Protein AF-A0A9P8MEF0-F1 (afdb_monomer_lite)

Sequence (116 aa):
MPEDRGFPRFLPRIGNKIRVVIGKPANVDTLFRREREKWKQLVQKGDPEILTHGHEAVQLRIQVAKSVRDEVAKLRESIGLPPEQDETAALASTWSKEPNKRKFKSPVDGSLVNRV

Foldseek 3Di:
DDPPDDPPPPDDPPPDDDDDDDDDDDDCCVLCVVLVVLLVVQVVVVDPCCCVPNPSNVVSVLVVLLSVVVVVQVVCVVVPHDGDPDSCVSPPVVCVCPPVPPFDQDPPPRDTDDDD

Structure (mmCIF, N/CA/C/O backbone):
data_AF-A0A9P8MEF0-F1
#
_entry.id   AF-A0A9P8MEF0-F1
#
loop_
_atom_site.group_PDB
_atom_site.id
_atom_site.type_symbol
_atom_site.label_atom_id
_atom_site.label_alt_id
_atom_site.label_comp_id
_atom_site.label_asym_id
_atom_site.label_entity_id
_atom_site.label_seq_id
_atom_site.pdbx_PDB_ins_code
_atom_site.Cartn_x
_atom_site.Cartn_y
_atom_site.Cartn_z
_atom_site.occupancy
_atom_site.B_iso_or_equiv
_atom_site.auth_seq_id
_atom_site.auth_comp_id
_atom_site.auth_asym_id
_atom_site.auth_atom_id
_atom_site.pdbx_PDB_model_num
ATOM 1 N N . MET A 1 1 ? -0.123 13.939 -16.641 1.00 50.62 1 MET A N 1
ATOM 2 C CA . MET A 1 1 ? -0.633 13.868 -18.032 1.00 50.62 1 MET A CA 1
ATOM 3 C C . MET A 1 1 ? -0.615 15.278 -18.605 1.00 50.62 1 MET A C 1
ATOM 5 O O . MET A 1 1 ? -1.083 16.155 -17.896 1.00 50.62 1 MET A O 1
ATOM 9 N N . PRO A 1 2 ? -0.067 15.531 -19.806 1.00 52.91 2 PRO A N 1
ATOM 10 C CA . PRO A 1 2 ? -0.126 16.862 -20.410 1.00 52.91 2 PRO A CA 1
ATOM 11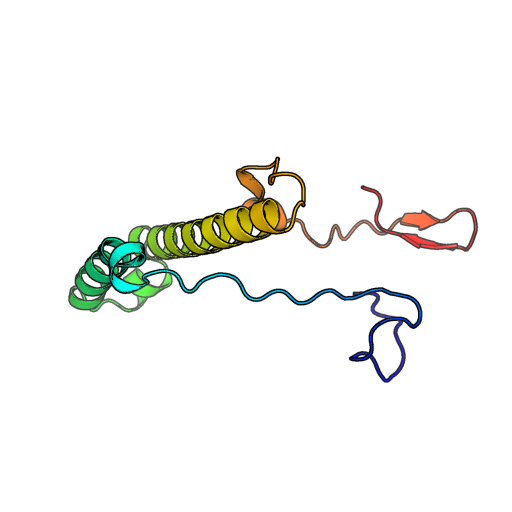 C C . PRO A 1 2 ? -1.584 17.247 -20.671 1.00 52.91 2 PRO A C 1
ATOM 13 O O . PRO A 1 2 ? -2.325 16.451 -21.253 1.00 52.91 2 PRO A O 1
ATOM 16 N N . GLU A 1 3 ? -1.985 18.429 -20.216 1.00 52.28 3 GLU A N 1
ATOM 17 C CA . GLU A 1 3 ? -3.348 18.952 -20.377 1.00 52.28 3 GLU A CA 1
ATOM 18 C C . GLU A 1 3 ? -3.646 19.304 -21.848 1.00 52.28 3 GLU A C 1
ATOM 20 O O . GLU A 1 3 ? -4.783 19.163 -22.286 1.00 52.28 3 GLU A O 1
ATOM 25 N N . ASP A 1 4 ? -2.612 19.593 -22.648 1.00 65.50 4 ASP A N 1
ATOM 26 C CA . ASP A 1 4 ? -2.698 20.004 -24.063 1.00 65.50 4 ASP A CA 1
ATOM 27 C C . ASP A 1 4 ? -2.969 18.851 -25.057 1.00 65.50 4 ASP A C 1
ATOM 29 O O . ASP A 1 4 ? -2.753 18.969 -26.264 1.00 65.50 4 ASP A O 1
ATOM 33 N N . ARG A 1 5 ? -3.388 17.676 -24.575 1.00 66.94 5 ARG A N 1
ATOM 34 C CA . ARG A 1 5 ? -3.547 16.478 -25.412 1.00 66.94 5 ARG A CA 1
ATOM 35 C C . ARG A 1 5 ? -4.923 16.436 -26.081 1.00 66.94 5 ARG A C 1
ATOM 37 O O . ARG A 1 5 ? -5.937 16.291 -25.401 1.00 66.94 5 ARG A O 1
ATOM 44 N N . GLY A 1 6 ? -4.944 16.438 -27.413 1.00 76.31 6 GLY A N 1
ATOM 45 C CA . GLY A 1 6 ? -6.149 16.195 -28.212 1.00 76.31 6 GLY A CA 1
ATOM 46 C C . GLY A 1 6 ? -6.721 14.774 -28.070 1.00 76.31 6 GLY A C 1
ATOM 47 O O . GLY A 1 6 ? -6.094 13.866 -27.518 1.00 76.31 6 GLY A O 1
ATOM 48 N N . PHE A 1 7 ? -7.943 14.575 -28.563 1.00 76.94 7 PHE A N 1
ATOM 49 C CA . PHE A 1 7 ? -8.603 13.267 -28.619 1.00 76.94 7 PHE A CA 1
ATOM 50 C C . PHE A 1 7 ? -7.996 12.384 -29.734 1.00 76.94 7 PHE A C 1
ATOM 52 O O . PHE A 1 7 ? -7.711 12.919 -30.804 1.00 76.94 7 PHE A O 1
ATOM 59 N N . PRO A 1 8 ? -7.827 11.055 -29.541 1.00 68.06 8 PRO A N 1
ATOM 60 C CA . PRO A 1 8 ? -8.161 10.261 -28.354 1.00 68.06 8 PRO A CA 1
ATOM 61 C C . PRO A 1 8 ? -7.043 10.223 -27.300 1.00 68.06 8 PRO A C 1
ATOM 63 O O . PRO A 1 8 ? -5.931 9.749 -27.531 1.00 68.06 8 PRO A O 1
ATOM 66 N N . ARG A 1 9 ? -7.371 10.646 -26.073 1.00 72.12 9 ARG A N 1
ATOM 67 C CA . ARG A 1 9 ? -6.416 10.692 -24.948 1.00 72.12 9 ARG A CA 1
ATOM 68 C C . ARG A 1 9 ? -6.103 9.322 -24.338 1.00 72.12 9 ARG A C 1
ATOM 70 O O . ARG A 1 9 ? -5.078 9.192 -23.669 1.00 72.12 9 ARG A O 1
ATOM 77 N N . PHE A 1 10 ? -6.973 8.334 -24.556 1.00 74.75 10 PHE A N 1
ATOM 78 C CA . PHE A 1 10 ? -6.854 6.987 -23.992 1.00 74.75 10 PHE A CA 1
ATOM 79 C C . PHE A 1 10 ? -5.821 6.120 -24.720 1.00 74.75 10 PHE A C 1
ATOM 81 O O . PHE A 1 10 ? -5.326 5.156 -24.141 1.00 74.75 10 PHE A O 1
ATOM 88 N N . LEU A 1 11 ? -5.464 6.463 -25.963 1.00 71.81 11 LEU A N 1
ATOM 89 C CA . LEU A 1 11 ? -4.443 5.721 -26.689 1.00 71.81 11 LEU A CA 1
ATOM 90 C C . LEU A 1 11 ? -3.036 6.067 -26.163 1.00 71.81 11 LEU A C 1
ATOM 92 O O . LEU A 1 11 ? -2.721 7.239 -25.886 1.00 71.81 11 LEU A O 1
ATOM 96 N N . PRO A 1 12 ? -2.153 5.062 -26.028 1.00 70.06 12 PRO A N 1
ATOM 97 C CA . PRO A 1 12 ? -0.735 5.298 -25.799 1.00 70.06 12 PRO A CA 1
ATOM 98 C C . PRO A 1 12 ? -0.166 6.177 -26.910 1.00 70.06 12 PRO A C 1
ATOM 100 O O . PRO A 1 12 ? -0.662 6.170 -28.036 1.00 70.06 12 PRO A O 1
ATOM 103 N N . ARG A 1 13 ? 0.904 6.924 -26.624 1.00 70.88 13 ARG A N 1
ATOM 104 C CA . ARG A 1 13 ? 1.662 7.531 -27.722 1.00 70.88 13 ARG A CA 1
ATOM 105 C C . ARG A 1 13 ? 2.197 6.405 -28.603 1.00 70.88 13 ARG A C 1
ATOM 107 O O . ARG A 1 13 ? 2.757 5.435 -28.090 1.00 70.88 13 ARG A O 1
ATOM 114 N N . ILE A 1 14 ? 2.007 6.549 -29.909 1.00 70.88 14 ILE A N 1
ATOM 115 C CA . ILE A 1 14 ? 2.576 5.642 -30.903 1.00 70.88 14 ILE A CA 1
ATOM 116 C C . ILE A 1 14 ? 4.095 5.589 -30.667 1.00 70.88 14 ILE A C 1
ATOM 118 O O . ILE A 1 14 ? 4.724 6.627 -30.474 1.00 70.88 14 ILE A O 1
ATOM 122 N N . GLY A 1 15 ? 4.658 4.379 -30.603 1.00 74.12 15 GLY A N 1
ATOM 123 C CA . GLY A 1 15 ? 6.076 4.133 -30.300 1.00 74.12 15 GLY A CA 1
ATOM 124 C C . GLY A 1 15 ? 6.383 3.742 -28.847 1.00 74.12 15 GLY A C 1
ATOM 125 O O . GLY A 1 15 ? 7.445 3.175 -28.590 1.00 74.12 15 GLY A O 1
ATOM 126 N N . ASN A 1 16 ? 5.461 3.951 -27.899 1.00 75.69 16 ASN A N 1
ATOM 127 C CA . ASN A 1 16 ? 5.661 3.499 -26.520 1.00 75.69 16 ASN A CA 1
ATOM 128 C C . ASN A 1 16 ? 5.394 1.993 -26.389 1.00 75.69 16 ASN A C 1
ATOM 130 O O . ASN A 1 16 ? 4.298 1.516 -26.684 1.00 75.69 16 ASN A O 1
ATOM 134 N N . LYS A 1 17 ? 6.373 1.248 -25.871 1.00 78.12 17 LYS A N 1
ATOM 135 C CA . LYS A 1 17 ? 6.212 -0.170 -25.530 1.00 78.12 17 LYS A CA 1
ATOM 136 C C . LYS A 1 17 ? 5.555 -0.291 -24.155 1.00 78.12 17 LYS A C 1
ATOM 138 O O . LYS A 1 17 ? 6.176 0.031 -23.146 1.00 78.12 17 LYS A O 1
ATOM 143 N N . ILE A 1 18 ? 4.306 -0.748 -24.114 1.00 81.62 18 ILE A N 1
ATOM 144 C CA . ILE A 1 18 ? 3.608 -1.060 -22.862 1.00 81.62 18 ILE A CA 1
ATOM 145 C C . ILE A 1 18 ? 3.772 -2.545 -22.570 1.00 81.62 18 ILE A C 1
ATOM 147 O O . ILE A 1 18 ? 3.530 -3.386 -23.433 1.00 81.62 18 ILE A O 1
ATOM 151 N N . ARG A 1 19 ? 4.140 -2.862 -21.330 1.00 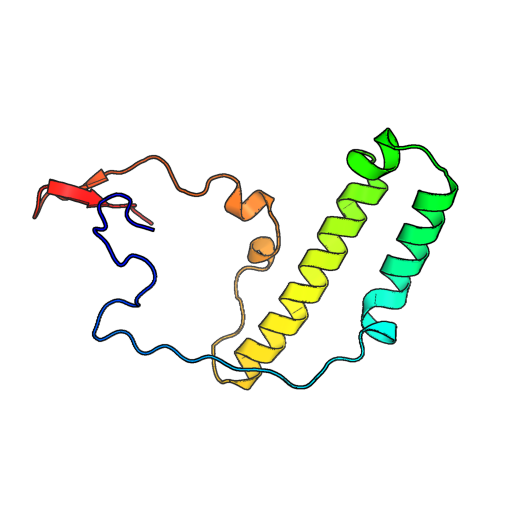85.25 19 ARG A N 1
ATOM 152 C CA . ARG A 1 19 ? 4.139 -4.224 -20.804 1.00 85.25 19 ARG A CA 1
ATOM 153 C C . ARG A 1 19 ? 3.158 -4.283 -19.639 1.00 85.25 19 ARG A C 1
ATOM 155 O O . ARG A 1 19 ? 3.342 -3.580 -18.652 1.00 85.25 19 ARG A O 1
ATOM 162 N N . VAL A 1 20 ? 2.131 -5.116 -19.763 1.00 87.94 20 VAL A N 1
ATOM 163 C CA . VAL A 1 20 ? 1.222 -5.453 -18.660 1.00 87.94 20 VAL A CA 1
ATOM 164 C C . VAL A 1 20 ? 1.650 -6.810 -18.123 1.00 87.94 20 VAL A C 1
ATOM 166 O O . VAL A 1 20 ? 1.851 -7.741 -18.900 1.00 87.94 20 VAL A O 1
ATOM 169 N N . VAL 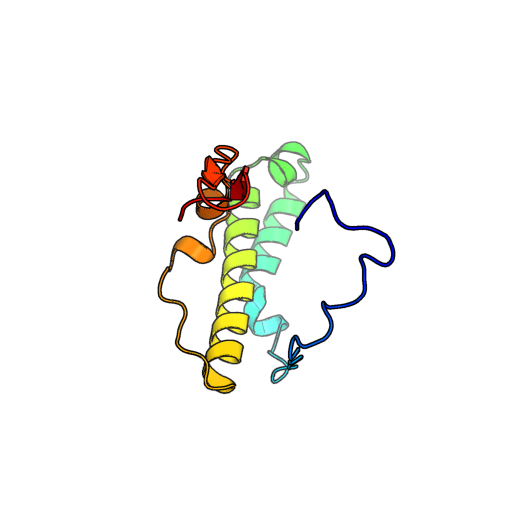A 1 21 ? 1.831 -6.916 -16.809 1.00 91.50 21 VAL A N 1
ATOM 170 C CA . VAL A 1 21 ? 2.199 -8.175 -16.155 1.00 91.50 21 VAL A CA 1
ATOM 171 C C . VAL A 1 21 ? 1.226 -8.452 -15.025 1.00 91.50 21 VAL A C 1
ATOM 173 O O . VAL A 1 21 ? 0.925 -7.563 -14.232 1.00 91.50 21 VAL A O 1
ATOM 176 N N . ILE A 1 22 ? 0.762 -9.695 -14.952 1.00 91.50 22 ILE A N 1
ATOM 177 C CA . ILE A 1 22 ? -0.038 -10.211 -13.846 1.00 91.50 22 ILE A CA 1
ATOM 178 C C . ILE A 1 22 ? 0.856 -11.173 -13.065 1.00 91.50 22 ILE A C 1
ATOM 180 O O . ILE A 1 22 ? 1.426 -12.101 -13.638 1.00 91.50 22 ILE A O 1
ATOM 184 N N . GLY A 1 23 ? 1.030 -10.900 -11.774 1.00 89.56 23 GLY A N 1
ATOM 185 C CA . GLY A 1 23 ? 1.846 -11.718 -10.881 1.00 89.56 23 GLY A CA 1
ATOM 186 C C . GLY A 1 23 ? 1.162 -13.012 -10.450 1.00 89.56 23 GLY A C 1
ATOM 187 O O . GLY A 1 23 ? 0.009 -13.283 -10.788 1.00 89.56 23 GLY A O 1
ATOM 188 N N . LYS A 1 24 ? 1.877 -13.805 -9.646 1.00 90.50 24 LYS A N 1
ATOM 189 C CA . LYS A 1 24 ? 1.280 -14.954 -8.956 1.00 90.50 24 LYS A CA 1
ATOM 190 C C . LYS A 1 24 ? 0.211 -14.460 -7.970 1.00 90.50 24 LYS A C 1
ATOM 192 O O . LYS A 1 24 ? 0.440 -13.447 -7.307 1.00 90.50 24 LYS A O 1
ATOM 197 N N . PRO A 1 25 ? -0.929 -15.157 -7.844 1.00 90.38 25 PRO A N 1
ATOM 198 C CA . PRO A 1 25 ? -1.952 -14.780 -6.880 1.00 90.38 25 PRO A CA 1
ATOM 199 C C . PRO A 1 25 ? -1.400 -14.904 -5.457 1.00 90.38 25 PRO A C 1
ATOM 201 O O . PRO A 1 25 ? -0.836 -15.935 -5.087 1.00 90.38 25 PRO A O 1
ATOM 204 N N . ALA A 1 26 ? -1.567 -13.851 -4.662 1.00 89.19 26 ALA A N 1
ATOM 205 C CA . ALA A 1 26 ? -1.185 -13.848 -3.258 1.00 89.19 26 ALA A CA 1
ATOM 206 C C . ALA A 1 26 ? -2.353 -14.315 -2.375 1.00 89.19 26 ALA A C 1
ATOM 208 O O . ALA A 1 26 ? -3.520 -14.063 -2.686 1.00 89.19 26 ALA A O 1
ATOM 209 N N . ASN A 1 27 ? -2.056 -14.982 -1.254 1.00 92.69 27 ASN A N 1
ATOM 210 C CA . ASN A 1 27 ? -3.089 -15.401 -0.306 1.00 92.69 27 ASN A CA 1
ATOM 211 C C . ASN A 1 27 ? -3.559 -14.199 0.532 1.00 92.69 27 ASN A C 1
ATOM 213 O O . ASN A 1 27 ? -2.974 -13.846 1.562 1.00 92.69 27 ASN A O 1
ATOM 217 N N . VAL A 1 28 ? -4.639 -13.576 0.065 1.00 90.62 28 VAL A N 1
ATOM 218 C CA . VAL A 1 28 ? -5.236 -12.371 0.656 1.00 90.62 28 VAL A CA 1
ATOM 219 C C . VAL A 1 28 ? -5.725 -12.575 2.088 1.00 90.62 28 VAL A C 1
ATOM 221 O O . VAL A 1 28 ? -5.653 -11.646 2.889 1.00 90.62 28 VAL A O 1
ATOM 224 N N . ASP A 1 29 ? -6.187 -13.777 2.432 1.00 90.56 29 ASP A N 1
ATOM 225 C CA . ASP A 1 29 ? -6.732 -14.059 3.760 1.00 90.56 29 ASP A CA 1
ATOM 226 C C . ASP A 1 29 ? -5.640 -14.205 4.809 1.00 90.56 29 ASP A C 1
ATOM 228 O O . ASP A 1 29 ? -5.885 -13.935 5.982 1.00 90.56 29 ASP A O 1
ATOM 232 N N . THR A 1 30 ? -4.435 -14.607 4.411 1.00 90.94 30 THR A N 1
ATOM 233 C CA . THR A 1 30 ? -3.265 -14.551 5.292 1.00 90.94 30 THR A CA 1
ATOM 234 C C . THR A 1 30 ? -2.648 -13.160 5.336 1.00 90.94 30 THR A C 1
ATOM 236 O O . THR A 1 30 ? -2.312 -12.698 6.423 1.00 90.94 30 THR A O 1
ATOM 239 N N . LEU A 1 31 ? -2.535 -12.481 4.188 1.00 91.19 31 LEU A N 1
ATOM 240 C CA . LEU A 1 31 ? -1.861 -11.183 4.096 1.00 91.19 31 LEU A CA 1
ATOM 241 C C . LEU A 1 31 ? -2.612 -10.076 4.831 1.00 91.19 31 LEU A C 1
ATOM 243 O O . LEU A 1 31 ? -1.987 -9.312 5.552 1.00 91.19 31 LEU A O 1
ATOM 247 N N . PHE A 1 32 ? -3.937 -10.017 4.678 1.00 94.56 32 PHE A N 1
ATOM 248 C CA . PHE A 1 32 ? -4.759 -8.929 5.217 1.00 94.56 32 PHE A CA 1
ATOM 249 C C . PHE A 1 32 ? -5.561 -9.330 6.460 1.00 94.56 32 PHE A C 1
ATOM 251 O O . PHE A 1 32 ? -6.526 -8.653 6.828 1.00 94.56 32 PHE A O 1
ATOM 258 N N . ARG A 1 33 ? -5.230 -10.466 7.092 1.00 95.06 33 ARG A N 1
ATOM 259 C CA . ARG A 1 33 ? -5.983 -10.987 8.245 1.00 95.06 33 ARG A CA 1
ATOM 260 C C . ARG A 1 33 ? -6.055 -9.964 9.370 1.00 95.06 33 ARG A C 1
ATOM 262 O O . ARG A 1 33 ? -7.138 -9.639 9.851 1.00 95.06 33 ARG A O 1
ATOM 269 N N . ARG A 1 34 ? -4.886 -9.466 9.771 1.00 94.94 34 ARG A N 1
ATOM 270 C CA . ARG A 1 34 ? -4.722 -8.584 10.931 1.00 94.94 34 ARG A CA 1
ATOM 271 C C . ARG A 1 34 ? -5.420 -7.253 10.696 1.00 94.94 34 ARG A C 1
ATOM 273 O O . ARG A 1 34 ? -6.068 -6.718 11.589 1.00 94.94 34 ARG A O 1
ATOM 280 N N . GLU A 1 35 ? -5.319 -6.734 9.482 1.00 95.44 35 GLU A N 1
ATOM 281 C CA . GLU A 1 35 ? -5.921 -5.477 9.069 1.00 95.44 35 GLU A CA 1
ATOM 282 C C . GLU A 1 35 ? -7.446 -5.595 9.058 1.00 95.44 35 GLU A C 1
ATOM 284 O O . GLU A 1 35 ? -8.140 -4.719 9.573 1.00 95.44 35 GLU A O 1
ATOM 289 N N . ARG A 1 36 ? -7.979 -6.715 8.548 1.00 95.69 36 ARG A N 1
ATOM 290 C CA . ARG A 1 36 ? -9.419 -7.009 8.581 1.00 95.69 36 ARG A CA 1
ATOM 291 C C . ARG A 1 36 ? -9.944 -7.162 10.007 1.00 95.69 36 ARG A C 1
ATOM 293 O O . ARG A 1 36 ? -11.034 -6.677 10.295 1.00 95.69 36 ARG A O 1
ATOM 300 N N . GLU A 1 37 ? -9.202 -7.821 10.894 1.00 95.88 37 GLU A N 1
ATOM 301 C CA . GLU A 1 37 ? -9.569 -7.951 12.311 1.00 95.88 37 GLU A CA 1
ATOM 302 C C . GLU A 1 37 ? -9.614 -6.586 13.007 1.00 95.88 37 GLU A C 1
ATOM 304 O O . GLU A 1 37 ? -10.622 -6.252 13.631 1.00 95.88 37 GLU A O 1
ATOM 309 N N . LYS A 1 38 ? -8.583 -5.753 12.816 1.00 95.25 38 LYS A N 1
ATOM 310 C CA . LYS A 1 38 ? -8.555 -4.376 13.332 1.00 95.25 38 LYS A CA 1
ATOM 311 C C . LYS A 1 38 ? -9.706 -3.535 12.785 1.00 95.25 38 LYS A C 1
ATOM 313 O O . LYS A 1 38 ? -10.355 -2.821 13.543 1.00 95.25 38 LYS A O 1
ATOM 318 N N . TRP A 1 39 ? -10.005 -3.642 11.489 1.00 96.00 39 TRP A N 1
ATOM 319 C CA . TRP A 1 39 ? -11.143 -2.937 10.900 1.00 96.00 39 TRP A CA 1
ATOM 320 C C . TRP A 1 39 ? -12.467 -3.373 11.527 1.00 96.00 39 TRP A C 1
ATOM 322 O O . TRP A 1 39 ? -13.274 -2.527 11.894 1.00 96.00 39 TRP A O 1
ATOM 332 N N . LYS A 1 40 ? -12.680 -4.682 11.714 1.00 96.06 40 LYS A N 1
ATOM 333 C CA . LYS A 1 40 ? -13.889 -5.198 12.375 1.00 96.06 40 LYS A CA 1
ATOM 334 C C . LYS A 1 40 ? -14.045 -4.641 13.790 1.00 96.06 40 LYS A C 1
ATOM 336 O O . LYS A 1 40 ? -15.151 -4.254 14.154 1.00 96.06 40 LYS A O 1
ATOM 341 N N . GLN A 1 41 ? -12.959 -4.555 14.558 1.00 94.50 41 GLN A N 1
ATOM 342 C CA . GLN A 1 41 ? -12.974 -3.951 15.895 1.00 94.50 41 GLN A CA 1
ATOM 343 C C . GLN A 1 41 ? -13.332 -2.461 15.852 1.00 94.50 41 GLN A C 1
ATOM 345 O O . GLN A 1 41 ? -14.104 -1.993 16.682 1.00 94.50 41 GLN A O 1
ATOM 350 N N . LEU A 1 42 ? -12.812 -1.715 14.872 1.00 93.94 42 LEU A N 1
ATOM 351 C CA . LEU A 1 42 ? -13.165 -0.307 14.682 1.00 93.94 42 LEU A CA 1
ATOM 352 C C . LEU A 1 42 ? -14.640 -0.139 14.314 1.00 93.94 42 LEU A C 1
ATOM 354 O O . LEU A 1 42 ? -15.325 0.690 14.904 1.00 93.94 42 LEU A O 1
ATOM 358 N N . VAL A 1 43 ? -15.146 -0.954 13.388 1.00 95.12 43 VAL A N 1
ATOM 359 C CA . VAL A 1 43 ? -16.550 -0.913 12.955 1.00 95.12 43 VAL A CA 1
ATOM 360 C C . VAL A 1 43 ? -17.502 -1.244 14.103 1.00 95.12 43 VAL A C 1
ATOM 362 O O . VAL A 1 43 ? -18.555 -0.624 14.202 1.00 95.12 43 VAL A O 1
ATOM 365 N N . GLN A 1 44 ? -17.128 -2.151 15.011 1.00 94.25 44 GLN A N 1
ATOM 366 C CA . GLN A 1 44 ? -17.922 -2.444 16.212 1.00 94.25 44 GLN A CA 1
ATOM 367 C C . GLN A 1 44 ? -18.088 -1.236 17.142 1.00 94.25 44 GLN A C 1
ATOM 369 O O . GLN A 1 44 ? -19.100 -1.153 17.832 1.00 94.25 44 GLN A O 1
ATOM 374 N N . LYS A 1 45 ? -17.140 -0.286 17.148 1.00 89.31 45 LYS A N 1
ATOM 375 C CA . LYS A 1 45 ? -17.282 0.971 17.903 1.00 89.31 45 LYS A CA 1
ATOM 376 C C . LYS A 1 45 ? -18.365 1.885 17.302 1.00 89.31 45 LYS A C 1
ATOM 378 O O . LYS A 1 45 ? -18.875 2.745 18.005 1.00 89.31 45 LYS A O 1
ATOM 383 N N . GLY A 1 46 ? -18.728 1.693 16.031 1.00 85.25 46 GLY A N 1
ATOM 384 C CA . GLY A 1 46 ? -19.930 2.256 15.407 1.00 85.25 46 GLY A CA 1
ATOM 385 C C . GLY A 1 46 ? -19.918 3.754 15.090 1.00 85.25 46 GLY A C 1
ATOM 386 O O . GLY A 1 46 ? -20.887 4.231 14.511 1.00 85.25 46 GLY A O 1
ATOM 387 N N . ASP A 1 47 ? -18.859 4.492 15.427 1.00 92.31 47 ASP A N 1
ATOM 388 C CA . ASP A 1 47 ? -18.786 5.941 15.211 1.00 92.31 47 ASP A CA 1
ATOM 389 C C . ASP A 1 47 ? -18.264 6.285 13.795 1.00 92.31 47 ASP A C 1
ATOM 391 O O . ASP A 1 47 ? -17.090 6.029 13.490 1.00 92.31 47 ASP A O 1
ATOM 395 N N . PRO A 1 48 ? -19.094 6.885 12.916 1.00 92.25 48 PRO A N 1
ATOM 396 C CA . PRO A 1 48 ? -18.694 7.254 11.559 1.00 92.25 48 PRO A CA 1
ATOM 397 C C . PRO A 1 48 ? -17.514 8.232 11.498 1.00 92.25 48 PRO A C 1
ATOM 399 O O . PRO A 1 48 ? -16.703 8.154 10.569 1.00 92.25 48 PRO A O 1
ATOM 402 N N . GLU A 1 49 ? -17.385 9.140 12.468 1.00 92.75 49 GLU A N 1
ATOM 403 C CA . GLU A 1 49 ? -16.314 10.137 12.482 1.00 92.75 49 GLU A CA 1
ATOM 404 C C . GLU A 1 49 ? -14.969 9.477 12.815 1.00 92.75 49 GLU A C 1
ATOM 406 O O . GLU A 1 49 ? -13.964 9.718 12.138 1.00 92.75 49 GLU A O 1
ATOM 411 N N . ILE A 1 50 ? -14.965 8.526 13.753 1.00 91.12 50 ILE A N 1
ATOM 412 C CA . ILE A 1 50 ? -13.785 7.712 14.082 1.00 91.12 50 ILE A CA 1
ATOM 413 C C . ILE A 1 50 ? -13.392 6.807 12.907 1.00 91.12 50 ILE A C 1
ATOM 415 O O . ILE A 1 50 ? -12.206 6.669 12.604 1.00 91.12 50 ILE A O 1
ATOM 419 N N . LEU A 1 51 ? -14.357 6.215 12.201 1.00 93.25 51 LEU A N 1
ATOM 420 C CA . LEU A 1 51 ? -14.069 5.384 11.026 1.00 93.25 51 LEU A CA 1
ATOM 421 C C . LEU A 1 51 ? -13.480 6.194 9.861 1.00 93.25 51 LEU A C 1
ATOM 423 O O . LEU A 1 51 ? -12.668 5.673 9.090 1.00 93.25 51 LEU A O 1
ATOM 427 N N . THR A 1 52 ? -13.852 7.470 9.747 1.00 91.44 52 THR A N 1
ATOM 428 C CA . THR A 1 52 ? -13.439 8.333 8.631 1.00 91.44 52 THR A CA 1
ATOM 429 C C . THR A 1 52 ? -12.141 9.088 8.922 1.00 91.44 52 THR A C 1
ATOM 431 O O . THR A 1 52 ? -11.233 9.115 8.083 1.00 91.44 52 THR A O 1
ATOM 434 N N . HIS A 1 53 ? -12.020 9.670 10.114 1.00 93.81 53 HIS A N 1
ATOM 435 C CA . HIS A 1 53 ? -10.934 10.582 10.491 1.00 93.81 53 HIS A CA 1
ATOM 436 C C . HIS A 1 53 ? -10.143 10.118 11.712 1.00 93.81 53 HIS A C 1
ATOM 438 O O . HIS A 1 53 ? -9.051 10.631 11.959 1.00 93.81 53 HIS A O 1
ATOM 444 N N . GLY A 1 54 ? -10.648 9.125 12.445 1.00 95.00 54 GLY A N 1
ATOM 445 C CA . GLY A 1 54 ? -9.958 8.571 13.599 1.00 95.00 54 GLY A CA 1
ATOM 446 C C . GLY A 1 54 ? -8.565 8.075 13.226 1.00 95.00 54 GLY A C 1
ATOM 447 O O . GLY A 1 54 ? -8.365 7.393 12.215 1.00 95.00 54 GLY A O 1
ATOM 448 N N . HIS A 1 55 ? -7.591 8.412 14.070 1.00 95.00 55 HIS A N 1
ATOM 449 C CA . HIS A 1 55 ? -6.183 8.108 13.833 1.00 95.00 55 HIS A CA 1
ATOM 450 C C . HIS A 1 55 ? -5.955 6.613 13.549 1.00 95.00 55 HIS A C 1
ATOM 452 O O . HIS A 1 55 ? -5.252 6.267 12.602 1.00 95.00 55 HIS A O 1
ATOM 458 N N . GLU A 1 56 ? -6.613 5.719 14.297 1.00 93.88 56 GLU A N 1
ATOM 459 C CA . GLU A 1 56 ? -6.530 4.265 14.089 1.00 93.88 56 GLU A CA 1
ATOM 460 C C . GLU A 1 56 ? -6.996 3.846 12.682 1.00 93.88 56 GLU A C 1
ATOM 462 O O . GLU A 1 56 ? -6.327 3.052 12.018 1.00 93.88 56 GLU A O 1
ATOM 467 N N . ALA A 1 57 ? -8.100 4.414 12.188 1.00 95.12 57 ALA A N 1
ATOM 468 C CA . ALA A 1 57 ? -8.646 4.102 10.868 1.00 95.12 57 ALA A CA 1
ATOM 469 C C . ALA A 1 57 ? -7.784 4.666 9.726 1.00 95.12 57 ALA A C 1
ATOM 471 O O . ALA A 1 57 ? -7.661 4.047 8.665 1.00 95.12 57 ALA A O 1
ATOM 472 N N . VAL A 1 58 ? -7.182 5.844 9.917 1.00 94.88 58 VAL A N 1
ATOM 473 C CA . VAL A 1 58 ? -6.211 6.421 8.969 1.00 94.88 58 VAL A CA 1
ATOM 474 C C . VAL A 1 58 ? -4.964 5.538 8.895 1.00 94.88 58 VAL A C 1
ATOM 476 O O . VAL A 1 58 ? -4.561 5.143 7.801 1.00 94.88 58 VAL A O 1
ATOM 479 N N . GLN A 1 59 ? -4.387 5.172 10.042 1.00 94.75 59 GLN A N 1
ATOM 480 C CA . GLN A 1 59 ? -3.198 4.319 10.098 1.00 94.75 59 GLN A CA 1
ATOM 481 C C . GLN A 1 59 ? -3.445 2.953 9.458 1.00 94.75 59 GLN A C 1
ATOM 483 O O . GLN A 1 59 ? -2.595 2.456 8.721 1.00 94.75 59 GLN A O 1
ATOM 488 N N . LEU A 1 60 ? -4.628 2.371 9.669 1.00 95.88 60 LEU A N 1
ATOM 489 C CA . LEU A 1 60 ? -4.995 1.104 9.048 1.00 95.88 60 LEU A CA 1
ATOM 490 C C . LEU A 1 60 ? -5.001 1.188 7.514 1.00 95.88 60 LEU A C 1
ATOM 492 O O . LEU A 1 60 ? -4.476 0.300 6.845 1.00 95.88 60 LEU A O 1
ATOM 496 N N . ARG A 1 61 ? -5.534 2.278 6.945 1.00 94.00 61 ARG A N 1
ATOM 497 C CA . ARG A 1 61 ? -5.506 2.516 5.492 1.00 94.00 61 ARG A CA 1
ATOM 498 C C . ARG A 1 61 ? -4.084 2.676 4.963 1.00 94.00 61 ARG A C 1
ATOM 500 O O . ARG A 1 61 ? -3.770 2.112 3.918 1.00 94.00 61 ARG A O 1
ATOM 507 N N . ILE A 1 62 ? -3.229 3.404 5.685 1.00 93.25 62 ILE A N 1
ATOM 508 C CA . ILE A 1 62 ? -1.810 3.564 5.327 1.00 93.25 62 ILE A CA 1
ATOM 509 C C . ILE A 1 62 ? -1.108 2.199 5.316 1.00 93.25 62 ILE A C 1
ATOM 511 O O . ILE A 1 62 ? -0.404 1.887 4.357 1.00 93.25 62 ILE A O 1
ATOM 515 N N . GLN A 1 63 ? -1.335 1.365 6.336 1.00 93.69 63 GLN A N 1
ATOM 516 C CA . GLN A 1 63 ? -0.757 0.019 6.426 1.00 93.69 63 GLN A CA 1
ATOM 517 C C . GLN A 1 63 ? -1.192 -0.865 5.256 1.00 93.69 63 GLN A C 1
ATOM 519 O O . GLN A 1 63 ? -0.339 -1.420 4.570 1.00 93.69 63 GLN A O 1
ATOM 524 N N . VAL A 1 64 ? -2.497 -0.929 4.970 1.00 94.88 64 VAL A N 1
ATOM 525 C CA . VAL A 1 64 ? -3.029 -1.713 3.843 1.00 94.88 64 VAL A CA 1
ATOM 526 C C . VAL A 1 64 ? -2.434 -1.243 2.513 1.00 94.88 64 VAL A C 1
ATOM 528 O O . VAL A 1 64 ? -1.992 -2.069 1.715 1.00 94.88 64 VAL A O 1
ATOM 531 N N . ALA A 1 65 ? -2.385 0.072 2.277 1.00 92.69 65 ALA A N 1
ATOM 532 C CA . ALA A 1 65 ? -1.803 0.632 1.059 1.00 92.69 65 ALA A CA 1
ATOM 533 C C . ALA A 1 65 ? -0.315 0.269 0.913 1.00 92.69 65 ALA A C 1
ATOM 535 O O . ALA A 1 65 ? 0.119 -0.097 -0.182 1.00 92.69 65 ALA A O 1
ATOM 536 N N . LYS A 1 66 ? 0.447 0.308 2.016 1.00 91.38 66 LYS A N 1
ATOM 537 C CA . LYS A 1 66 ? 1.850 -0.115 2.037 1.00 91.38 66 LYS A CA 1
ATOM 538 C C . LYS A 1 66 ? 1.992 -1.600 1.699 1.00 91.38 66 LYS A C 1
ATOM 540 O O . LYS A 1 66 ? 2.725 -1.921 0.772 1.00 91.38 66 LYS A O 1
ATOM 545 N N . SER A 1 67 ? 1.228 -2.484 2.344 1.00 92.38 67 SER A N 1
ATOM 546 C CA . SER A 1 67 ? 1.278 -3.929 2.072 1.00 92.38 67 SER A CA 1
ATOM 547 C C . SER A 1 67 ? 0.969 -4.269 0.613 1.00 92.38 67 SER A C 1
ATOM 549 O O . SER A 1 67 ? 1.630 -5.118 0.022 1.00 92.38 67 SER A O 1
ATOM 551 N N . VAL A 1 68 ? -0.001 -3.583 -0.003 1.00 92.19 68 VAL A N 1
ATOM 552 C CA . VAL A 1 68 ? -0.282 -3.743 -1.439 1.00 92.19 68 VAL A CA 1
ATOM 553 C C . VAL A 1 68 ? 0.924 -3.324 -2.280 1.00 92.19 68 VAL A C 1
ATOM 555 O O . VAL A 1 68 ? 1.291 -4.028 -3.220 1.00 92.19 68 VAL A O 1
ATOM 558 N N . ARG A 1 69 ? 1.557 -2.192 -1.952 1.00 92.00 69 ARG A N 1
ATOM 559 C CA . ARG A 1 69 ? 2.734 -1.719 -2.685 1.00 92.00 69 ARG A CA 1
ATOM 560 C C . ARG A 1 69 ? 3.931 -2.656 -2.524 1.00 92.00 69 ARG A C 1
ATOM 562 O O . ARG A 1 69 ? 4.634 -2.871 -3.506 1.00 92.00 69 ARG A O 1
ATOM 569 N N . ASP A 1 70 ? 4.113 -3.256 -1.353 1.00 91.38 70 ASP A N 1
ATOM 570 C CA . ASP A 1 70 ? 5.169 -4.241 -1.105 1.00 91.38 70 ASP A CA 1
ATOM 571 C C . ASP A 1 70 ? 4.993 -5.485 -2.002 1.00 91.38 70 ASP A C 1
ATOM 573 O O . ASP A 1 70 ? 5.957 -5.967 -2.597 1.00 91.38 70 ASP A O 1
ATOM 577 N N . GLU A 1 71 ? 3.761 -5.974 -2.198 1.00 92.75 71 GLU A N 1
ATOM 578 C CA . GLU A 1 71 ? 3.488 -7.064 -3.155 1.00 92.75 71 GLU A CA 1
ATOM 579 C C . GLU A 1 71 ? 3.761 -6.649 -4.613 1.00 92.75 71 GLU A C 1
ATOM 581 O O . GLU A 1 71 ? 4.277 -7.437 -5.412 1.00 92.75 71 GLU A O 1
ATOM 586 N N . VAL A 1 72 ? 3.478 -5.393 -4.971 1.00 92.00 72 VAL A N 1
ATOM 587 C CA . VAL A 1 72 ? 3.824 -4.845 -6.293 1.00 92.00 72 VAL A CA 1
ATOM 588 C C . VAL A 1 72 ? 5.342 -4.715 -6.466 1.00 92.00 72 VAL A C 1
ATOM 590 O O . VAL A 1 72 ? 5.847 -4.979 -7.558 1.00 92.00 72 VAL A O 1
ATOM 593 N N . ALA A 1 73 ? 6.085 -4.362 -5.413 1.00 92.38 73 ALA A N 1
ATOM 594 C CA . ALA A 1 73 ? 7.547 -4.313 -5.435 1.00 92.38 73 ALA A CA 1
ATOM 595 C C . ALA A 1 73 ? 8.151 -5.708 -5.678 1.00 92.38 73 ALA A C 1
ATOM 597 O O . ALA A 1 73 ? 9.005 -5.863 -6.551 1.00 92.38 73 ALA A O 1
ATOM 598 N N . LYS A 1 74 ? 7.610 -6.754 -5.037 1.00 92.62 74 LYS A N 1
ATOM 599 C CA . LYS A 1 74 ? 7.991 -8.148 -5.335 1.00 92.62 74 LYS A CA 1
ATOM 600 C C . LYS A 1 74 ? 7.736 -8.510 -6.800 1.00 92.62 74 LYS A C 1
ATOM 602 O O . LYS A 1 74 ? 8.586 -9.118 -7.451 1.00 92.62 74 LYS A O 1
ATOM 607 N N . LEU A 1 75 ? 6.578 -8.121 -7.349 1.00 94.44 75 LEU A N 1
ATOM 608 C CA . LEU A 1 75 ? 6.265 -8.350 -8.763 1.00 94.44 75 LEU A CA 1
ATOM 609 C C . LEU A 1 75 ? 7.255 -7.621 -9.680 1.00 94.44 75 LEU A C 1
ATOM 611 O O . LEU A 1 75 ? 7.736 -8.209 -10.648 1.00 94.44 75 LEU A O 1
ATOM 615 N N . ARG A 1 76 ? 7.586 -6.368 -9.361 1.00 93.44 76 ARG A N 1
ATOM 616 C CA . ARG A 1 76 ? 8.567 -5.552 -10.082 1.00 93.44 76 ARG A CA 1
ATOM 617 C C . ARG A 1 76 ? 9.930 -6.247 -10.158 1.00 93.44 76 ARG A C 1
ATOM 619 O O . ARG A 1 76 ? 10.470 -6.395 -11.253 1.00 93.44 76 ARG A O 1
ATOM 626 N N . GLU A 1 77 ? 10.446 -6.718 -9.031 1.00 94.31 77 GLU A N 1
ATOM 627 C CA . GLU A 1 77 ? 11.716 -7.450 -8.994 1.00 94.31 77 GLU A CA 1
ATOM 628 C C . GLU A 1 77 ? 11.634 -8.760 -9.788 1.00 94.31 77 GLU A C 1
ATOM 630 O O . GLU A 1 77 ? 12.517 -9.060 -10.591 1.00 94.31 77 GLU A O 1
ATOM 635 N N . SER A 1 78 ? 10.522 -9.496 -9.670 1.00 94.12 78 SER A N 1
ATOM 636 C CA . SER A 1 78 ? 10.333 -10.768 -10.383 1.00 94.12 78 SER A CA 1
ATOM 637 C C . SER A 1 78 ? 10.350 -10.641 -11.913 1.00 94.12 78 SER A C 1
ATOM 639 O O . SER A 1 78 ? 10.630 -11.617 -12.608 1.00 94.12 78 SER A O 1
ATOM 641 N N . ILE A 1 79 ? 10.069 -9.449 -12.455 1.00 94.69 79 ILE A N 1
ATOM 642 C CA . ILE A 1 79 ? 10.107 -9.176 -13.901 1.00 94.69 79 ILE A CA 1
ATOM 643 C C . ILE A 1 79 ? 11.431 -8.557 -14.369 1.00 94.69 79 ILE A C 1
ATOM 645 O O . ILE A 1 79 ? 11.525 -8.166 -15.538 1.00 94.69 79 ILE A O 1
ATOM 649 N N . GLY A 1 80 ? 12.425 -8.478 -13.477 1.00 93.69 80 GLY A N 1
ATOM 650 C CA . GLY A 1 80 ? 13.775 -7.983 -13.748 1.00 93.6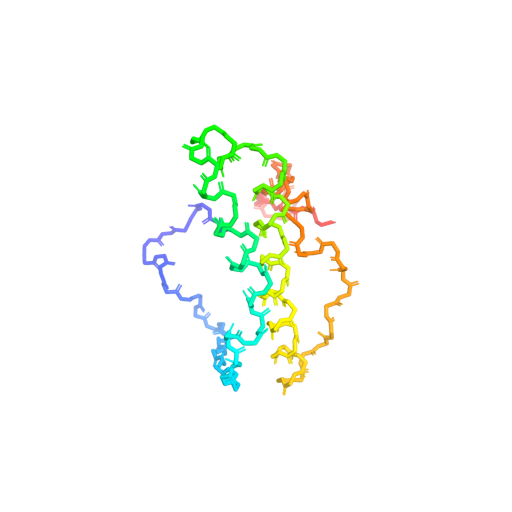9 80 GLY A CA 1
ATOM 651 C C . GLY A 1 80 ? 13.932 -6.464 -13.662 1.00 93.69 80 GLY A C 1
ATOM 652 O O . GLY A 1 80 ? 14.908 -5.931 -14.186 1.00 93.69 80 GLY A O 1
ATOM 653 N N . LEU A 1 81 ? 12.981 -5.747 -13.055 1.00 92.06 81 LEU A N 1
ATOM 654 C CA . LEU A 1 81 ? 13.149 -4.319 -12.773 1.00 92.06 81 LEU A CA 1
ATOM 655 C C . LEU A 1 81 ? 13.921 -4.128 -11.456 1.00 92.06 81 LEU A C 1
ATOM 657 O O . LEU A 1 81 ? 13.778 -4.949 -10.551 1.00 92.06 81 LEU A O 1
ATOM 661 N N . PRO A 1 82 ? 14.708 -3.044 -11.317 1.00 93.38 82 PRO A N 1
ATOM 662 C CA . PRO A 1 82 ? 15.448 -2.780 -10.087 1.00 93.38 82 PRO A CA 1
ATOM 663 C C . PRO A 1 82 ? 14.488 -2.567 -8.908 1.00 93.38 82 PRO A C 1
ATOM 665 O O . PRO A 1 82 ? 13.392 -2.030 -9.131 1.00 93.38 82 PRO A O 1
ATOM 668 N N . PRO A 1 83 ? 14.890 -2.934 -7.679 1.00 92.00 83 PRO A N 1
ATOM 669 C CA . PRO A 1 83 ? 14.074 -2.730 -6.486 1.00 92.00 83 PRO A CA 1
ATOM 670 C C . PRO A 1 83 ? 13.709 -1.249 -6.309 1.00 92.00 83 PRO A C 1
ATOM 672 O O . PRO A 1 83 ? 14.420 -0.355 -6.781 1.00 92.00 83 PRO A O 1
ATOM 675 N N . GLU A 1 84 ? 12.570 -0.994 -5.664 1.00 86.75 84 GLU A N 1
ATOM 676 C CA . GLU A 1 84 ? 12.184 0.363 -5.261 1.00 86.75 84 GLU A CA 1
ATOM 677 C C . GLU A 1 84 ? 13.206 0.880 -4.239 1.00 86.75 84 GLU A C 1
ATOM 679 O O . GLU A 1 84 ? 13.469 0.217 -3.240 1.00 86.75 84 GLU A O 1
ATOM 684 N N . GLN A 1 85 ? 13.815 2.036 -4.514 1.00 85.19 85 GLN A N 1
ATOM 685 C CA . GLN A 1 85 ? 14.888 2.591 -3.673 1.00 85.19 85 GLN A CA 1
ATOM 686 C C . GLN A 1 85 ? 14.344 3.516 -2.583 1.00 85.19 85 GLN A C 1
ATOM 688 O O . GLN A 1 85 ? 14.959 3.666 -1.531 1.00 85.19 85 GLN A O 1
ATOM 693 N N . ASP A 1 86 ? 13.203 4.153 -2.845 1.00 85.38 86 ASP A N 1
ATOM 694 C CA . ASP A 1 86 ? 12.577 5.091 -1.925 1.00 85.38 86 ASP A CA 1
ATOM 695 C C . ASP A 1 86 ? 11.497 4.383 -1.099 1.00 85.38 86 ASP A C 1
ATOM 697 O O . ASP A 1 86 ? 10.382 4.136 -1.563 1.00 85.38 86 ASP A O 1
ATOM 701 N N . GLU A 1 87 ? 11.813 4.092 0.163 1.00 81.88 87 GLU A N 1
ATOM 702 C CA . GLU A 1 87 ? 10.865 3.504 1.118 1.00 81.88 87 GLU A CA 1
ATOM 703 C C . GLU A 1 87 ? 9.646 4.404 1.372 1.00 81.88 87 GLU A C 1
ATOM 705 O O . GLU A 1 87 ? 8.563 3.930 1.736 1.00 81.88 87 GLU A O 1
ATOM 710 N N . THR A 1 88 ? 9.799 5.713 1.162 1.00 83.69 88 THR A N 1
ATOM 711 C CA . THR A 1 88 ? 8.717 6.682 1.320 1.00 83.69 88 THR A CA 1
ATOM 712 C C . THR A 1 88 ? 7.813 6.737 0.096 1.00 83.69 88 THR A C 1
ATOM 714 O O . THR A 1 88 ? 6.707 7.259 0.203 1.00 83.69 88 THR A O 1
ATOM 717 N N . ALA A 1 89 ? 8.185 6.127 -1.036 1.00 80.25 89 ALA A N 1
ATOM 718 C CA . ALA A 1 89 ? 7.360 6.113 -2.244 1.00 80.25 89 ALA A CA 1
ATOM 719 C C . ALA A 1 89 ? 5.974 5.477 -2.011 1.00 80.25 89 ALA A C 1
ATOM 721 O O . ALA A 1 89 ? 5.031 5.737 -2.765 1.00 80.25 89 ALA A O 1
ATOM 722 N N . ALA A 1 90 ? 5.828 4.671 -0.951 1.00 81.06 90 ALA A N 1
ATOM 723 C CA . ALA A 1 90 ? 4.565 4.101 -0.487 1.00 81.06 90 ALA A CA 1
ATOM 724 C C . ALA A 1 90 ? 3.641 5.081 0.255 1.00 81.06 90 ALA A C 1
ATOM 726 O O . ALA A 1 90 ? 2.449 4.807 0.397 1.00 81.06 90 ALA A O 1
ATOM 727 N N . LEU A 1 91 ? 4.167 6.199 0.751 1.00 84.38 91 LEU A N 1
ATOM 728 C CA . LEU A 1 91 ? 3.439 7.139 1.592 1.00 84.38 91 LEU A CA 1
ATOM 729 C C . LEU A 1 91 ? 2.769 8.225 0.752 1.00 84.38 91 LEU A C 1
ATOM 731 O O . LEU A 1 91 ? 3.384 8.853 -0.106 1.00 84.38 91 LEU A O 1
ATOM 735 N N . ALA A 1 92 ? 1.506 8.524 1.063 1.00 83.12 92 ALA A N 1
ATOM 736 C CA . ALA A 1 92 ? 0.778 9.616 0.415 1.00 83.12 92 ALA A CA 1
ATOM 737 C C . ALA A 1 92 ? 1.458 10.982 0.631 1.00 83.12 92 ALA A C 1
ATOM 739 O O . ALA A 1 92 ? 1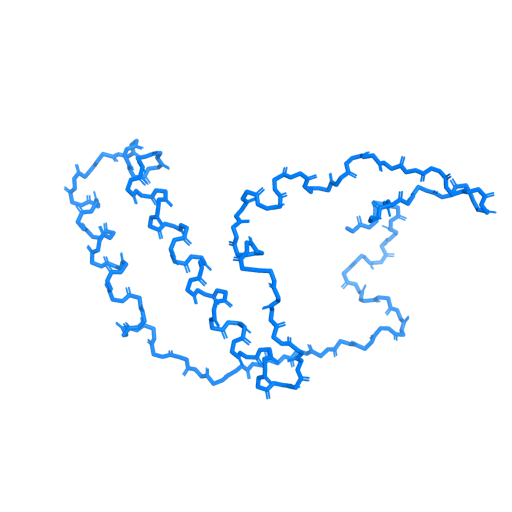.417 11.846 -0.242 1.00 83.12 92 ALA A O 1
ATOM 740 N N . SER A 1 93 ? 2.126 11.169 1.775 1.00 84.25 93 SER A N 1
ATOM 741 C CA . SER A 1 93 ? 2.869 12.391 2.100 1.00 84.25 93 SER A CA 1
ATOM 742 C C . SER A 1 93 ? 3.986 12.690 1.102 1.00 84.25 93 SER A C 1
ATOM 744 O O . SER A 1 93 ? 4.202 13.860 0.785 1.00 84.25 93 SER A O 1
ATOM 746 N N . THR A 1 94 ? 4.647 11.662 0.565 1.00 83.75 94 THR A N 1
ATOM 747 C CA . THR A 1 94 ? 5.727 11.806 -0.425 1.00 83.75 94 THR A CA 1
ATOM 748 C C . THR A 1 94 ? 5.226 12.464 -1.705 1.00 83.75 94 THR A C 1
ATOM 750 O O . THR A 1 94 ? 5.881 13.344 -2.256 1.00 83.75 94 THR A O 1
ATOM 753 N N . TRP A 1 95 ? 3.996 12.145 -2.101 1.00 79.44 95 TRP A N 1
ATOM 754 C CA . TRP A 1 95 ? 3.351 12.667 -3.306 1.00 79.44 95 TRP A CA 1
ATOM 755 C C . TRP A 1 95 ? 2.481 13.903 -3.050 1.00 79.44 95 TRP A C 1
ATOM 757 O O . TRP A 1 95 ? 1.909 14.455 -3.983 1.00 79.44 95 TRP A O 1
ATOM 767 N N . SER A 1 96 ? 2.383 14.384 -1.806 1.00 81.38 96 SER A N 1
ATOM 768 C CA . SER A 1 96 ? 1.518 15.524 -1.442 1.00 81.38 96 SER A CA 1
ATOM 769 C C . SER A 1 96 ? 1.838 16.820 -2.198 1.00 81.38 96 SER A C 1
ATOM 771 O O . SER A 1 96 ? 0.980 17.690 -2.342 1.00 81.38 96 SER A O 1
ATOM 773 N N . LYS A 1 97 ? 3.076 16.950 -2.689 1.00 71.12 97 LYS A N 1
ATOM 774 C CA . LYS A 1 97 ? 3.554 18.093 -3.477 1.00 71.12 97 LYS A CA 1
ATOM 775 C C . LYS A 1 97 ? 3.412 17.881 -4.989 1.00 71.12 97 LYS A C 1
ATOM 777 O O . LYS A 1 97 ? 3.766 18.783 -5.748 1.00 71.12 97 LYS A O 1
ATOM 782 N N . GLU A 1 98 ? 2.911 16.725 -5.431 1.00 73.31 98 GLU A N 1
ATOM 783 C CA . GLU A 1 98 ? 2.696 16.429 -6.842 1.00 73.31 98 GLU A CA 1
ATOM 784 C C . GLU A 1 98 ? 1.280 16.789 -7.331 1.00 73.31 98 GLU A C 1
ATOM 786 O O . GLU A 1 98 ? 0.293 16.553 -6.635 1.00 73.31 98 GLU A O 1
ATOM 791 N N . PRO A 1 99 ? 1.154 17.319 -8.562 1.00 64.56 99 PRO A N 1
ATOM 792 C CA . PRO A 1 99 ? 2.248 17.738 -9.435 1.00 64.56 99 PRO A CA 1
ATOM 793 C C . PRO A 1 99 ? 2.929 19.000 -8.890 1.00 64.56 99 PRO A C 1
ATOM 795 O O . PRO A 1 99 ? 2.260 19.920 -8.415 1.00 64.56 99 PRO A O 1
ATOM 798 N N . ASN A 1 100 ? 4.260 19.067 -9.005 1.00 58.00 100 ASN A N 1
ATOM 799 C CA . ASN A 1 100 ? 4.998 20.287 -8.694 1.00 58.00 100 ASN A CA 1
ATOM 800 C C . ASN A 1 100 ? 4.479 21.400 -9.618 1.00 58.00 100 ASN A C 1
ATOM 802 O O . ASN A 1 100 ? 4.747 21.408 -10.817 1.00 58.00 100 ASN A O 1
ATOM 806 N N . LYS A 1 101 ? 3.672 22.320 -9.074 1.00 59.19 101 LYS A N 1
ATOM 807 C CA . LYS A 1 101 ? 2.986 23.366 -9.855 1.00 59.19 101 LYS A CA 1
ATOM 808 C C . LYS A 1 101 ? 3.958 24.363 -10.494 1.00 59.19 101 LYS A C 1
ATOM 810 O O . LYS A 1 101 ? 3.546 25.164 -11.332 1.00 59.19 101 LYS A O 1
ATOM 815 N N . ARG A 1 102 ? 5.240 24.337 -10.107 1.00 63.50 102 ARG A N 1
ATOM 816 C CA . ARG A 1 102 ? 6.297 25.166 -10.693 1.00 63.50 102 ARG A CA 1
ATOM 817 C C . ARG A 1 102 ? 6.677 24.610 -12.066 1.00 63.50 102 ARG A C 1
ATOM 819 O O . ARG A 1 102 ? 7.646 23.874 -12.215 1.00 63.50 102 ARG A O 1
ATOM 826 N N . LYS A 1 103 ? 5.888 24.988 -13.069 1.00 62.50 103 LYS A N 1
ATOM 827 C CA . LYS A 1 103 ? 6.199 24.777 -14.482 1.00 62.50 103 LYS A CA 1
ATOM 828 C C . LYS A 1 103 ? 7.253 25.809 -14.908 1.00 62.50 103 LYS A C 1
ATOM 830 O O . LYS A 1 103 ? 7.076 27.003 -14.670 1.00 62.50 103 LYS A O 1
ATOM 835 N N . PHE A 1 104 ? 8.350 25.363 -15.509 1.00 64.81 104 PHE A N 1
ATOM 836 C CA . PHE A 1 104 ? 9.382 26.235 -16.073 1.00 64.81 104 PHE A CA 1
ATOM 837 C C . PHE A 1 104 ? 9.200 26.347 -17.583 1.00 64.81 104 PHE A C 1
ATOM 839 O O . PHE A 1 104 ? 8.845 25.371 -18.237 1.00 64.81 104 PHE A O 1
ATOM 846 N N . LYS A 1 105 ? 9.459 27.528 -18.144 1.00 69.44 105 LYS A N 1
ATOM 847 C CA . LYS A 1 105 ? 9.419 27.733 -19.589 1.00 69.44 105 LYS A CA 1
ATOM 848 C C . LYS A 1 105 ? 10.758 27.306 -20.189 1.00 69.44 105 LYS A C 1
ATOM 850 O O . LYS A 1 105 ? 11.776 27.939 -19.923 1.00 69.44 105 LYS A O 1
ATOM 855 N N . SER A 1 106 ? 10.755 26.228 -20.965 1.00 68.50 106 SER A N 1
ATOM 856 C CA . SER A 1 106 ? 11.925 25.738 -21.690 1.00 68.50 106 SER A CA 1
ATOM 857 C C . SER A 1 106 ? 12.525 26.860 -22.556 1.00 68.50 106 SER A C 1
ATOM 859 O O . SER A 1 106 ? 11.780 27.507 -23.296 1.00 68.50 106 SER A O 1
ATOM 861 N N . PRO A 1 107 ? 13.848 27.110 -22.504 1.00 67.62 107 PRO A N 1
ATOM 862 C CA . PRO A 1 107 ? 14.491 28.138 -23.321 1.00 67.62 107 PRO A CA 1
ATOM 863 C C . PRO A 1 107 ? 14.595 27.741 -24.799 1.00 67.62 107 PRO A C 1
ATOM 865 O O . PRO A 1 107 ? 14.912 28.586 -25.627 1.00 67.62 107 PRO A O 1
ATOM 868 N N . VAL A 1 108 ? 14.373 26.459 -25.119 1.00 66.56 108 VAL A N 1
ATOM 869 C CA . VAL A 1 108 ? 14.576 25.897 -26.462 1.00 66.56 108 VAL A CA 1
ATOM 870 C C . VAL A 1 108 ? 13.316 26.034 -27.317 1.00 66.56 108 VAL A C 1
ATOM 872 O O . VAL A 1 108 ? 13.389 26.461 -28.461 1.00 66.56 108 VAL A O 1
ATOM 875 N N . ASP A 1 109 ? 12.158 25.685 -26.760 1.00 68.19 109 ASP A N 1
ATOM 876 C CA . ASP A 1 109 ? 10.876 25.600 -27.476 1.00 68.19 109 ASP A CA 1
ATOM 877 C C . ASP A 1 109 ? 9.740 26.370 -26.778 1.00 68.19 109 ASP A C 1
ATOM 879 O O . ASP A 1 109 ? 8.60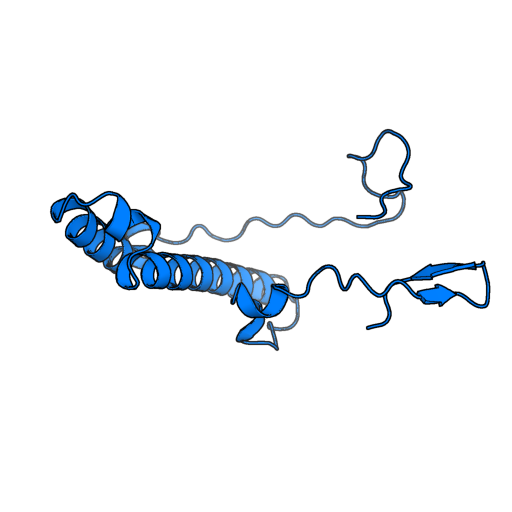7 26.387 -27.254 1.00 68.19 109 ASP A O 1
ATOM 883 N N . GLY A 1 110 ? 10.012 27.015 -25.638 1.00 68.81 110 GLY A N 1
ATOM 884 C CA . GLY A 1 110 ? 9.015 27.775 -24.887 1.00 68.81 110 GLY A CA 1
ATOM 885 C C . GLY A 1 110 ? 7.956 26.921 -24.185 1.00 68.81 110 GLY A C 1
ATOM 886 O O . GLY A 1 110 ? 7.013 27.491 -23.628 1.00 68.81 110 GLY A O 1
ATOM 887 N N . SER A 1 111 ? 8.093 25.591 -24.194 1.00 69.69 111 SER A N 1
ATOM 888 C CA . SER A 1 111 ? 7.140 24.673 -23.569 1.00 69.69 111 SER A CA 1
ATOM 889 C C . SER A 1 111 ? 7.248 24.689 -22.039 1.00 69.69 111 SER A C 1
ATOM 891 O O . SER A 1 111 ? 8.299 24.987 -21.469 1.00 69.69 111 SER A O 1
ATOM 893 N N . LEU A 1 112 ? 6.140 24.404 -21.348 1.00 67.06 112 LEU A N 1
ATOM 894 C CA . LEU A 1 112 ? 6.109 24.309 -19.889 1.00 67.06 112 LEU A CA 1
ATOM 895 C C . LEU A 1 112 ? 6.570 22.915 -19.441 1.00 67.06 112 LEU A C 1
ATOM 897 O O . LEU A 1 112 ? 5.853 21.932 -19.621 1.00 67.06 112 LEU A O 1
ATOM 901 N N . VAL A 1 113 ? 7.748 22.841 -18.823 1.00 67.81 113 VAL A N 1
ATOM 902 C CA . VAL A 1 113 ? 8.364 21.600 -18.333 1.00 67.81 113 VAL A CA 1
ATOM 903 C C . VAL A 1 113 ? 8.442 21.576 -16.806 1.00 67.81 113 VAL A C 1
ATOM 905 O O . VAL A 1 113 ? 8.673 22.600 -16.160 1.00 67.81 113 VAL A O 1
ATOM 908 N N . ASN A 1 114 ? 8.269 20.393 -16.216 1.00 59.25 114 ASN A N 1
ATOM 909 C CA . ASN A 1 114 ? 8.556 20.164 -14.800 1.00 59.25 114 ASN A CA 1
ATOM 910 C C . ASN A 1 114 ? 10.065 19.903 -14.662 1.00 59.25 114 ASN A C 1
ATOM 912 O O . ASN A 1 114 ? 10.582 19.008 -15.330 1.00 59.25 114 ASN A O 1
ATOM 916 N N . ARG A 1 115 ? 10.776 20.664 -13.822 1.00 51.19 115 ARG A N 1
ATOM 917 C CA . ARG A 1 115 ? 12.174 20.360 -13.473 1.00 51.19 115 ARG A CA 1
ATOM 918 C C . ARG A 1 115 ? 12.169 19.378 -12.294 1.00 51.19 115 ARG A C 1
ATOM 920 O O . ARG A 1 115 ? 11.519 19.669 -11.289 1.00 51.19 115 ARG A O 1
ATOM 927 N N . VAL A 1 116 ? 12.828 18.231 -12.469 1.00 53.41 116 VAL A N 1
ATOM 928 C CA . VAL A 1 116 ? 13.168 17.284 -11.389 1.00 53.41 116 VAL A CA 1
ATOM 929 C C . VAL A 1 116 ? 14.346 17.847 -10.608 1.00 53.41 116 VAL A C 1
ATOM 931 O O . VAL A 1 116 ? 15.256 18.394 -11.275 1.00 53.41 116 VAL A O 1
#

Radius of gyration: 20.06 Å; chains: 1; bounding box: 35×44×49 Å

pLDDT: mean 83.27, std 12.7, range [50.62, 96.06]

Organism: NCBI:txid2596975

Secondary structure (DSSP, 8-state):
--TTPPSPTTSPPTT--------PPP-HHHHTHHHHHHHHHHHHH--HHHHHH-HHHHHHHHHHHHHHHHHHHHHHHHTTPPPP--GGGGSHHHHTT-S---EEE-TTT--EEE--